Protein AF-U6RPT4-F1 (afdb_monomer_lite)

pLDDT: mean 74.42, std 10.12, range [52.78, 88.94]

Secondary structure (DSSP, 8-state):
-HHHHHHHHHHHHHHHHHHHHTT---HHHHHHHHHHHH-HHHHHHHHHHHHHHHHHHHHHHHHT---HHHHHHHHHHHHHTTSHHHHHHHHHHHTSHHHHHHHHHHHHHHHTSGGGHHHHHHHHHHHHHHHHSPPHHHHHHHTSHHHHHHHHH-HHHHHHH--

Foldseek 3Di:
DVLVVCLVVLLVVLVVVLVVLPPDPDPVSLVLLVCLLPDPVSLLVLLVVLLVSLVVSLVSVVVVDADPVLSVVSVVVSVLSVDVVSLVVLLVQCPPPVNVVVLLVVLVVLCVPPNNPSVSSSSVSSNSSSLSRFDVVSNVLCVDPVSVVVCVVCSVVCSVNRD

Structure (mmCIF, N/CA/C/O backbone):
data_AF-U6RPT4-F1
#
_entry.id   AF-U6RPT4-F1
#
loop_
_atom_site.group_PDB
_atom_site.id
_atom_site.type_symbol
_atom_site.label_atom_id
_atom_site.label_alt_id
_atom_site.label_comp_id
_atom_site.label_asym_id
_atom_site.label_entity_id
_atom_site.label_seq_id
_atom_site.pdbx_PDB_ins_code
_atom_site.Cartn_x
_atom_site.Cartn_y
_atom_site.Cartn_z
_atom_site.occupancy
_atom_site.B_iso_or_equiv
_atom_site.auth_seq_id
_atom_site.auth_comp_id
_atom_site.auth_asym_id
_atom_site.auth_atom_id
_atom_site.pdbx_PDB_model_num
ATOM 1 N N . MET A 1 1 ? 9.523 -7.976 -22.257 1.00 70.50 1 MET A N 1
ATOM 2 C CA . MET A 1 1 ? 8.327 -7.209 -22.676 1.00 70.50 1 MET A CA 1
ATOM 3 C C . MET A 1 1 ? 7.109 -7.546 -21.820 1.00 70.50 1 MET A C 1
ATOM 5 O O . MET A 1 1 ? 6.608 -6.649 -21.164 1.00 70.50 1 MET A O 1
ATOM 9 N N . ILE A 1 2 ? 6.687 -8.816 -21.733 1.00 84.69 2 ILE A N 1
ATOM 10 C CA . ILE A 1 2 ? 5.492 -9.223 -20.959 1.00 84.69 2 ILE A CA 1
ATOM 11 C C . ILE A 1 2 ? 5.574 -8.826 -19.469 1.00 84.69 2 ILE A C 1
ATOM 13 O O . ILE A 1 2 ? 4.660 -8.191 -18.956 1.00 84.69 2 ILE A O 1
ATOM 17 N N . TRP A 1 3 ? 6.688 -9.109 -18.783 1.00 82.94 3 TRP A N 1
ATOM 18 C CA . TRP A 1 3 ? 6.857 -8.765 -17.360 1.00 82.94 3 TRP A CA 1
ATOM 19 C C . TRP A 1 3 ? 6.800 -7.259 -17.073 1.00 82.94 3 TRP A C 1
ATOM 21 O O . TRP A 1 3 ? 6.181 -6.847 -16.096 1.00 82.94 3 TRP A O 1
ATOM 31 N N . SER A 1 4 ? 7.380 -6.430 -17.945 1.00 78.69 4 SER A N 1
ATOM 32 C CA . SER A 1 4 ? 7.366 -4.967 -17.802 1.00 78.69 4 SER A CA 1
ATOM 33 C C . SER A 1 4 ? 5.946 -4.405 -17.897 1.00 78.69 4 SER A C 1
ATOM 35 O O . SER A 1 4 ? 5.578 -3.528 -17.122 1.00 78.69 4 SER A O 1
ATOM 37 N N . ILE A 1 5 ? 5.129 -4.962 -18.797 1.00 85.88 5 ILE A N 1
ATOM 38 C CA . ILE A 1 5 ? 3.711 -4.606 -18.932 1.00 85.88 5 ILE A CA 1
ATOM 39 C C . ILE A 1 5 ? 2.941 -5.020 -17.669 1.00 85.88 5 ILE A C 1
ATOM 41 O O . ILE A 1 5 ? 2.189 -4.220 -17.118 1.00 85.88 5 ILE A O 1
ATOM 45 N N . ILE A 1 6 ? 3.175 -6.235 -17.161 1.00 87.00 6 ILE A N 1
ATOM 46 C CA . ILE A 1 6 ? 2.545 -6.725 -15.924 1.00 87.00 6 ILE A CA 1
ATOM 47 C C . ILE A 1 6 ? 2.917 -5.837 -14.725 1.00 87.00 6 ILE A C 1
ATOM 49 O O . ILE A 1 6 ? 2.039 -5.488 -13.938 1.00 87.00 6 ILE A O 1
ATOM 53 N N . SER A 1 7 ? 4.186 -5.430 -14.610 1.00 83.00 7 SER A N 1
ATOM 54 C CA . SER A 1 7 ? 4.678 -4.553 -13.536 1.00 83.00 7 SER A CA 1
ATOM 55 C C . SER A 1 7 ? 3.968 -3.197 -13.508 1.00 83.00 7 SER A C 1
ATOM 57 O O . SER A 1 7 ? 3.736 -2.652 -12.433 1.00 83.00 7 SER A O 1
ATOM 59 N N . LEU A 1 8 ? 3.568 -2.680 -14.675 1.00 83.06 8 LEU A N 1
ATOM 60 C CA . LEU A 1 8 ? 2.842 -1.416 -14.795 1.00 83.06 8 LEU A CA 1
ATOM 61 C C . LEU A 1 8 ? 1.334 -1.584 -14.544 1.00 83.06 8 LEU A C 1
ATOM 63 O O . LEU A 1 8 ? 0.721 -0.773 -13.855 1.00 83.06 8 LEU A O 1
ATOM 67 N N . ILE A 1 9 ? 0.730 -2.652 -15.071 1.00 87.94 9 ILE A N 1
ATOM 68 C CA . ILE A 1 9 ? -0.712 -2.912 -14.945 1.00 87.94 9 ILE A CA 1
ATOM 69 C C . ILE A 1 9 ? -1.094 -3.273 -13.504 1.00 87.94 9 ILE A C 1
ATOM 71 O O . ILE A 1 9 ? -2.122 -2.817 -13.004 1.00 87.94 9 ILE A O 1
ATOM 75 N N . TYR A 1 10 ? -0.275 -4.071 -12.819 1.00 87.44 10 TYR A N 1
ATOM 76 C CA . TYR A 1 10 ? -0.554 -4.550 -11.465 1.00 87.44 10 TYR A CA 1
ATOM 77 C C . TYR A 1 10 ? -0.873 -3.427 -10.451 1.00 87.44 10 TYR A C 1
ATOM 79 O O . TYR A 1 10 ? -1.952 -3.462 -9.850 1.00 87.44 10 TYR A O 1
ATOM 87 N N . PRO A 1 11 ? -0.026 -2.393 -10.270 1.00 85.56 11 PRO A N 1
ATOM 88 C CA . PRO A 1 11 ? -0.331 -1.300 -9.351 1.00 85.56 11 PRO A CA 1
ATOM 89 C C . PRO A 1 11 ? -1.519 -0.451 -9.811 1.00 85.56 11 PRO A C 1
ATOM 91 O O . PRO A 1 11 ? -2.271 0.025 -8.963 1.00 85.56 11 PRO A O 1
ATOM 94 N N . ILE A 1 12 ? -1.750 -0.306 -11.122 1.00 86.56 12 ILE A N 1
ATOM 95 C CA . ILE A 1 12 ? -2.922 0.407 -11.656 1.00 86.56 12 ILE A CA 1
ATOM 96 C C . ILE A 1 12 ? -4.212 -0.318 -11.262 1.00 86.56 12 ILE A C 1
ATOM 98 O O . ILE A 1 12 ? -5.168 0.332 -10.839 1.00 86.5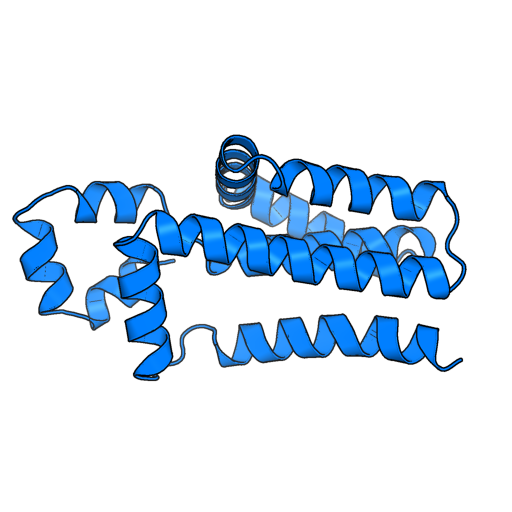6 12 ILE A O 1
ATOM 102 N N . ILE A 1 13 ? -4.243 -1.653 -11.339 1.00 88.19 13 ILE A N 1
ATOM 103 C CA . ILE A 1 13 ? -5.395 -2.452 -10.902 1.00 88.19 13 ILE A CA 1
ATOM 104 C C . ILE A 1 13 ? -5.633 -2.260 -9.402 1.00 88.19 13 ILE A C 1
ATOM 106 O O . ILE A 1 13 ? -6.770 -2.004 -9.008 1.00 88.19 13 ILE A O 1
ATOM 110 N N . ILE A 1 14 ? -4.584 -2.327 -8.574 1.00 85.94 14 ILE A N 1
ATOM 111 C CA . ILE A 1 14 ? -4.702 -2.133 -7.119 1.00 85.94 14 ILE A CA 1
ATOM 112 C C . ILE A 1 14 ? -5.230 -0.734 -6.797 1.00 85.94 14 ILE A C 1
ATOM 114 O O . ILE A 1 14 ? -6.179 -0.607 -6.026 1.00 85.94 14 ILE A O 1
ATOM 118 N N . LEU A 1 15 ? -4.660 0.310 -7.401 1.00 84.12 15 LEU A N 1
ATOM 119 C CA . LEU A 1 15 ? -5.078 1.694 -7.178 1.00 84.12 15 LEU A CA 1
ATOM 120 C C . LEU A 1 15 ? -6.503 1.941 -7.675 1.00 84.12 15 LEU A C 1
ATOM 122 O O . LEU A 1 15 ? -7.292 2.574 -6.982 1.00 84.12 15 LEU A O 1
ATOM 126 N N . THR A 1 16 ? -6.872 1.402 -8.837 1.00 82.56 16 THR A N 1
ATOM 127 C CA . THR A 1 16 ? -8.231 1.537 -9.381 1.00 82.56 16 THR A CA 1
ATOM 128 C C . THR A 1 16 ? -9.246 0.797 -8.516 1.00 82.56 16 THR A C 1
ATOM 130 O O . THR A 1 16 ? -10.321 1.328 -8.235 1.00 82.56 16 THR A O 1
ATOM 133 N N . ALA A 1 17 ? -8.914 -0.413 -8.058 1.00 83.19 17 ALA A N 1
ATOM 134 C CA . ALA A 1 17 ? -9.737 -1.162 -7.118 1.00 83.19 17 ALA A CA 1
ATOM 135 C C . ALA A 1 17 ? -9.893 -0.385 -5.808 1.00 83.19 17 ALA A C 1
ATOM 137 O O . ALA A 1 17 ? -11.015 -0.185 -5.355 1.00 83.19 17 ALA A O 1
ATOM 138 N N . ALA A 1 18 ? -8.798 0.138 -5.254 1.00 79.88 18 ALA A N 1
ATOM 139 C CA . ALA A 1 18 ? -8.815 0.975 -4.066 1.00 79.88 18 ALA A CA 1
ATOM 140 C C . ALA A 1 18 ? -9.670 2.235 -4.258 1.00 79.88 18 ALA A C 1
ATOM 142 O O . ALA A 1 18 ? -10.531 2.495 -3.433 1.00 79.88 18 ALA A O 1
ATOM 143 N N . MET A 1 19 ? -9.533 2.974 -5.361 1.00 78.38 19 MET A N 1
ATOM 144 C CA . MET A 1 19 ? -10.359 4.158 -5.633 1.00 78.38 19 MET A CA 1
ATOM 145 C C . MET A 1 19 ? -11.839 3.820 -5.820 1.00 78.38 19 MET A C 1
ATOM 147 O O . MET A 1 19 ? -12.696 4.538 -5.317 1.00 78.38 19 MET A O 1
ATOM 151 N N . ARG A 1 20 ? -12.170 2.706 -6.485 1.00 76.25 20 ARG A N 1
ATOM 152 C CA . ARG A 1 20 ? -13.563 2.231 -6.578 1.00 76.25 20 ARG A CA 1
ATOM 153 C C . ARG A 1 20 ? -14.120 1.788 -5.232 1.00 76.25 20 ARG A C 1
ATOM 155 O O . ARG A 1 20 ? -15.335 1.827 -5.031 1.00 76.25 20 ARG A O 1
ATOM 162 N N . CYS A 1 21 ? -13.248 1.312 -4.352 1.00 70.44 21 CYS A N 1
ATOM 163 C CA . CYS A 1 21 ? -13.603 0.925 -3.002 1.00 70.44 21 CYS A CA 1
ATOM 164 C C . CYS A 1 21 ? -13.708 2.135 -2.060 1.00 70.44 21 CYS A C 1
ATOM 166 O O . CYS A 1 21 ? -14.487 2.122 -1.109 1.00 70.44 21 CYS A O 1
ATOM 168 N N . TYR A 1 22 ? -12.960 3.198 -2.341 1.00 64.88 22 TYR A N 1
ATOM 169 C CA . TYR A 1 22 ? -12.895 4.397 -1.527 1.00 64.88 22 TYR A CA 1
ATOM 170 C C . TYR A 1 22 ? -14.243 5.124 -1.518 1.00 64.88 22 TYR A C 1
ATOM 172 O O . TYR A 1 22 ? -14.793 5.468 -2.563 1.00 64.88 22 TYR A O 1
ATOM 180 N N . LYS A 1 23 ? -14.783 5.343 -0.312 1.00 60.69 23 LYS A N 1
ATOM 181 C CA . LYS A 1 23 ? -16.026 6.094 -0.053 1.00 60.69 23 LYS A CA 1
ATOM 182 C C . LYS A 1 23 ? -17.286 5.564 -0.761 1.00 60.69 23 LYS A C 1
ATOM 184 O O . LYS A 1 23 ? -18.306 6.246 -0.804 1.00 60.69 23 LYS A O 1
ATOM 189 N N . LYS A 1 24 ? -17.256 4.340 -1.293 1.00 67.62 24 LYS A N 1
ATOM 190 C CA . LYS A 1 24 ? -18.428 3.732 -1.925 1.00 67.62 24 LYS A CA 1
ATOM 191 C C . LYS A 1 24 ? -19.415 3.249 -0.862 1.00 67.62 24 LYS A C 1
ATOM 193 O O . LYS A 1 24 ? -19.088 2.372 -0.066 1.00 67.62 24 LYS A O 1
ATOM 198 N N . ASP A 1 25 ? -20.662 3.715 -0.938 1.00 58.50 25 ASP A N 1
ATOM 199 C CA . ASP A 1 25 ? -21.787 3.314 -0.072 1.00 58.50 25 ASP A CA 1
ATOM 200 C C . ASP A 1 25 ? -22.297 1.870 -0.297 1.00 58.50 25 ASP A C 1
ATOM 202 O O . ASP A 1 25 ? -23.430 1.515 0.028 1.00 58.50 25 ASP A O 1
ATOM 206 N N . GLY A 1 26 ? -21.462 0.989 -0.850 1.00 65.31 26 GLY A N 1
ATOM 207 C CA . GLY A 1 26 ? -21.818 -0.405 -1.084 1.00 65.31 26 GLY A CA 1
ATOM 208 C C . GLY A 1 26 ? -21.960 -1.187 0.225 1.00 65.31 26 GLY A C 1
ATOM 209 O O . GLY A 1 26 ? -21.128 -1.074 1.127 1.00 65.31 26 GLY A O 1
ATOM 210 N N . ARG A 1 27 ? -22.971 -2.065 0.298 1.00 63.75 27 ARG A N 1
ATOM 211 C CA . ARG A 1 27 ? -23.237 -2.947 1.456 1.00 63.75 27 ARG A CA 1
ATOM 212 C C . ARG A 1 27 ? -22.005 -3.768 1.872 1.00 63.75 27 ARG A C 1
ATOM 214 O O . ARG A 1 27 ? -21.778 -3.967 3.061 1.00 63.75 27 ARG A O 1
ATOM 221 N N . LEU A 1 28 ? -21.192 -4.183 0.895 1.00 65.88 28 LEU A N 1
ATOM 222 C CA . LEU A 1 28 ? -19.941 -4.922 1.101 1.00 65.88 28 LEU A CA 1
ATOM 223 C C . LEU A 1 28 ? -18.847 -4.072 1.759 1.00 65.88 28 LEU A C 1
ATOM 225 O O . LEU A 1 28 ? -18.164 -4.566 2.649 1.00 65.88 28 LEU A O 1
ATOM 229 N N . MET A 1 29 ? -18.712 -2.796 1.379 1.00 70.12 29 MET A N 1
ATOM 230 C CA . MET A 1 29 ? -17.701 -1.899 1.950 1.00 70.12 29 MET A CA 1
ATOM 231 C C . MET A 1 29 ? -18.010 -1.579 3.409 1.00 70.12 29 MET A C 1
ATOM 233 O O . MET A 1 29 ? -17.143 -1.670 4.270 1.00 70.12 29 MET A O 1
ATOM 237 N N . LYS A 1 30 ? -19.283 -1.281 3.703 1.00 68.88 30 LYS A N 1
ATOM 238 C CA . LYS A 1 30 ? -19.748 -1.040 5.075 1.00 68.88 30 LYS A CA 1
ATOM 239 C C . LYS A 1 30 ? -19.553 -2.280 5.948 1.00 68.88 30 LYS A C 1
ATOM 241 O O . LYS A 1 30 ? -19.064 -2.166 7.067 1.00 68.88 30 LYS A O 1
ATOM 246 N N . ALA A 1 31 ? -19.870 -3.468 5.427 1.00 68.94 31 ALA A N 1
ATOM 247 C CA . ALA A 1 31 ? -19.605 -4.723 6.129 1.00 68.94 31 ALA A CA 1
ATOM 248 C C . ALA A 1 31 ? -18.101 -4.957 6.353 1.00 68.94 31 ALA A C 1
ATOM 250 O O . ALA A 1 31 ? -17.716 -5.415 7.427 1.00 68.94 31 ALA A O 1
ATOM 251 N N . PHE A 1 32 ? -17.259 -4.614 5.375 1.00 72.19 32 PHE A N 1
ATOM 252 C CA . PHE A 1 32 ? -15.806 -4.701 5.489 1.00 72.19 32 PHE A CA 1
ATOM 253 C C . PHE A 1 32 ? -15.265 -3.764 6.576 1.00 72.19 32 PHE A C 1
ATOM 255 O O . PHE A 1 32 ? -14.548 -4.234 7.452 1.00 72.19 32 PHE A O 1
ATOM 262 N N . TYR A 1 33 ? -15.671 -2.490 6.598 1.00 69.75 33 TYR A N 1
ATOM 263 C CA . TYR A 1 33 ? -15.238 -1.529 7.620 1.00 69.75 33 TYR A CA 1
ATOM 264 C C . TYR A 1 33 ? -15.663 -1.929 9.033 1.00 69.75 33 TYR A C 1
ATOM 266 O O . TYR A 1 33 ? -14.850 -1.879 9.951 1.00 69.75 33 TYR A O 1
ATOM 274 N N . VAL A 1 34 ? -16.909 -2.381 9.208 1.00 66.69 34 VAL A N 1
ATOM 275 C CA . VAL A 1 34 ? -17.405 -2.854 10.512 1.00 66.69 34 VAL A CA 1
ATOM 276 C C . VAL A 1 34 ? -16.634 -4.092 10.969 1.00 66.69 34 VAL A C 1
ATOM 278 O O . VAL A 1 34 ? -16.214 -4.176 12.120 1.00 66.69 34 VAL A O 1
ATOM 281 N N . ARG A 1 35 ? -16.405 -5.051 10.063 1.00 70.44 35 ARG A N 1
ATOM 282 C CA . ARG A 1 35 ? -15.682 -6.288 10.379 1.00 70.44 35 ARG A CA 1
ATOM 283 C C . ARG A 1 35 ? -14.207 -6.026 10.674 1.00 70.44 35 ARG A C 1
ATOM 285 O O . ARG A 1 35 ? -13.655 -6.676 11.557 1.00 70.44 35 ARG A O 1
ATOM 292 N N . MET A 1 36 ? -13.601 -5.069 9.973 1.00 71.31 36 MET A N 1
ATOM 293 C CA . MET A 1 36 ? -12.244 -4.605 10.232 1.00 71.31 36 MET A CA 1
ATOM 294 C C . MET A 1 36 ? -12.175 -3.951 11.613 1.00 71.31 36 MET A C 1
ATOM 296 O O . MET A 1 36 ? -11.399 -4.411 12.428 1.00 71.31 36 MET A O 1
ATOM 300 N N . ALA A 1 37 ? -13.069 -3.013 11.943 1.00 66.50 37 ALA A N 1
ATOM 301 C CA . ALA A 1 37 ? -13.092 -2.353 13.252 1.00 66.50 37 ALA A CA 1
ATOM 302 C C . ALA A 1 37 ? -13.335 -3.299 14.450 1.00 66.50 37 ALA A C 1
ATOM 304 O O . ALA A 1 37 ? -12.892 -2.990 15.554 1.00 66.50 37 ALA A O 1
ATOM 305 N N . TYR A 1 38 ? -14.033 -4.424 14.248 1.00 64.06 38 TYR A N 1
ATOM 306 C CA . TYR A 1 38 ? -14.453 -5.327 15.328 1.00 64.06 38 TYR A CA 1
ATOM 307 C C . TYR A 1 38 ? -13.517 -6.524 15.562 1.00 64.06 38 TYR A C 1
ATOM 309 O O . TYR A 1 38 ? -13.330 -6.936 16.704 1.00 64.06 38 TYR A O 1
ATOM 317 N N . HIS A 1 39 ? -12.928 -7.110 14.511 1.00 69.31 39 HIS A N 1
ATOM 318 C CA . HIS A 1 39 ? -12.130 -8.332 14.648 1.00 69.31 39 HIS A CA 1
ATOM 319 C C . HIS A 1 39 ? -10.628 -8.083 14.478 1.00 69.31 39 HIS A C 1
ATOM 321 O O . HIS A 1 39 ? -10.147 -7.829 13.374 1.00 69.31 39 HIS A O 1
ATOM 327 N N . ASP A 1 40 ? -9.852 -8.353 15.531 1.00 67.50 40 ASP A N 1
ATOM 328 C CA . ASP A 1 40 ? -8.382 -8.395 15.448 1.00 67.50 40 ASP A CA 1
ATOM 329 C C . ASP A 1 40 ? -7.867 -9.425 14.432 1.00 67.50 40 ASP A C 1
ATOM 331 O O . ASP A 1 40 ? -6.825 -9.238 13.801 1.00 67.50 40 ASP A O 1
ATOM 335 N N . VAL A 1 41 ? -8.624 -10.502 14.207 1.00 71.75 41 VAL A N 1
ATOM 336 C CA . VAL A 1 41 ? -8.320 -11.491 13.162 1.00 71.75 41 VAL A CA 1
ATOM 337 C C . VAL A 1 41 ? -8.451 -10.875 11.764 1.00 71.75 41 VAL A C 1
ATOM 339 O O . VAL A 1 41 ? -7.618 -11.144 10.900 1.00 71.75 41 VAL A O 1
ATOM 342 N N . ALA A 1 42 ? -9.440 -10.001 11.544 1.00 71.50 42 ALA A N 1
ATOM 343 C CA . ALA A 1 42 ? -9.615 -9.305 10.271 1.00 71.50 42 ALA A CA 1
ATOM 344 C C . ALA A 1 42 ? -8.488 -8.289 10.027 1.00 71.50 42 ALA A C 1
ATOM 346 O O . ALA A 1 42 ? -8.008 -8.177 8.900 1.00 71.50 42 ALA A O 1
ATOM 347 N N . HIS A 1 43 ? -7.996 -7.620 11.077 1.00 71.69 43 HIS A N 1
ATOM 348 C CA . HIS A 1 43 ? -6.809 -6.763 10.991 1.00 71.69 43 HIS A CA 1
ATOM 349 C C . HIS A 1 43 ? -5.571 -7.543 10.547 1.00 71.69 43 HIS A C 1
ATOM 351 O O . HIS A 1 43 ? -4.890 -7.144 9.602 1.00 71.69 43 HIS A O 1
ATOM 357 N N . ARG A 1 44 ? -5.294 -8.680 11.198 1.00 75.62 44 ARG A N 1
ATOM 358 C CA . ARG A 1 44 ? -4.160 -9.546 10.842 1.00 75.62 44 ARG A CA 1
ATOM 359 C C . ARG A 1 44 ? -4.273 -10.049 9.411 1.00 75.62 44 ARG A C 1
ATOM 361 O O . ARG A 1 44 ? -3.292 -9.990 8.676 1.00 75.62 44 ARG A O 1
ATOM 368 N N . PHE A 1 45 ? -5.466 -10.478 9.005 1.00 80.19 45 PHE A N 1
ATOM 369 C CA . PHE A 1 45 ? -5.729 -10.919 7.639 1.00 80.19 45 PHE A CA 1
ATOM 370 C C . PHE A 1 45 ? -5.501 -9.797 6.620 1.00 80.19 45 PHE A C 1
ATOM 372 O O . PHE A 1 45 ? -4.864 -10.027 5.598 1.00 80.19 45 PHE A O 1
ATOM 379 N N . TYR A 1 46 ? -5.949 -8.572 6.909 1.00 82.38 46 TYR A N 1
ATOM 380 C CA . TYR A 1 46 ? -5.737 -7.427 6.026 1.00 82.38 46 TYR A CA 1
ATOM 381 C C . TYR A 1 46 ? -4.254 -7.078 5.863 1.00 82.38 46 TYR A C 1
ATOM 383 O O . TYR A 1 46 ? -3.785 -6.914 4.740 1.00 82.38 46 TYR A O 1
ATOM 391 N N . VAL A 1 47 ? -3.496 -7.009 6.964 1.00 81.00 47 VAL A N 1
ATOM 392 C CA . VAL A 1 47 ? -2.044 -6.764 6.908 1.00 81.00 47 VAL A CA 1
ATOM 393 C C . VAL A 1 47 ? -1.349 -7.856 6.094 1.00 81.00 47 VAL A C 1
ATOM 395 O O . VAL A 1 47 ? -0.505 -7.549 5.254 1.00 81.00 47 VAL A O 1
ATOM 398 N N . LEU A 1 48 ? -1.745 -9.116 6.290 1.00 81.75 48 LEU A N 1
ATOM 399 C CA . LEU A 1 48 ? -1.206 -10.254 5.551 1.00 81.75 48 LEU A CA 1
ATOM 400 C C . LEU A 1 48 ? -1.569 -10.200 4.057 1.00 81.75 48 LEU A C 1
ATOM 402 O O . LEU A 1 48 ? -0.733 -10.514 3.216 1.00 81.75 48 LEU A O 1
ATOM 406 N N . ALA A 1 49 ? -2.777 -9.745 3.716 1.00 85.19 49 ALA A N 1
ATOM 407 C CA . ALA A 1 49 ? -3.208 -9.540 2.336 1.00 85.19 49 ALA A CA 1
ATOM 408 C C . ALA A 1 49 ? -2.414 -8.415 1.649 1.00 85.19 49 ALA A C 1
ATOM 410 O O . ALA A 1 49 ? -1.927 -8.607 0.538 1.00 85.19 49 ALA A O 1
ATOM 411 N N . VAL A 1 50 ? -2.212 -7.271 2.314 1.00 86.19 50 VAL A N 1
ATOM 412 C CA . VAL A 1 50 ? -1.369 -6.173 1.799 1.00 86.19 50 VAL A CA 1
ATOM 413 C C . VAL A 1 50 ? 0.075 -6.640 1.618 1.00 86.19 50 VAL A C 1
ATOM 415 O O . VAL A 1 50 ? 0.688 -6.367 0.588 1.00 86.19 50 VAL A O 1
ATOM 418 N N . MET A 1 51 ? 0.606 -7.393 2.582 1.00 85.81 51 MET A N 1
ATOM 419 C CA . MET A 1 51 ? 1.939 -7.986 2.492 1.00 85.81 51 MET A CA 1
ATOM 420 C C . MET A 1 51 ? 2.052 -8.947 1.304 1.00 85.81 51 MET A C 1
ATOM 422 O O . MET A 1 51 ? 3.016 -8.867 0.548 1.00 85.81 51 MET A O 1
ATOM 426 N N . MET A 1 52 ? 1.060 -9.818 1.100 1.00 86.56 52 MET A N 1
ATOM 427 C CA . MET A 1 52 ? 0.997 -10.705 -0.064 1.00 86.56 52 MET A CA 1
ATOM 428 C C . MET A 1 52 ? 0.985 -9.914 -1.375 1.00 86.56 52 MET A C 1
ATOM 430 O O . MET A 1 52 ? 1.749 -10.232 -2.283 1.00 86.56 52 MET A O 1
ATOM 434 N N . LEU A 1 53 ? 0.180 -8.850 -1.469 1.00 88.19 53 LEU A N 1
ATOM 435 C CA . LEU A 1 53 ? 0.135 -7.998 -2.660 1.00 88.19 53 LEU A CA 1
ATOM 436 C C . LEU A 1 53 ? 1.491 -7.337 -2.952 1.00 88.19 53 LEU A C 1
ATOM 438 O O . LEU A 1 53 ? 1.890 -7.257 -4.116 1.00 88.19 53 LEU A O 1
ATOM 442 N N . LEU A 1 54 ? 2.204 -6.890 -1.915 1.00 87.31 54 LEU A N 1
ATOM 443 C CA . LEU A 1 54 ? 3.552 -6.332 -2.039 1.00 87.31 54 LEU A CA 1
ATOM 444 C C . LEU A 1 54 ? 4.577 -7.394 -2.455 1.00 87.31 54 LEU A C 1
ATOM 446 O O . LEU A 1 54 ? 5.393 -7.138 -3.334 1.00 87.31 54 LEU A O 1
ATOM 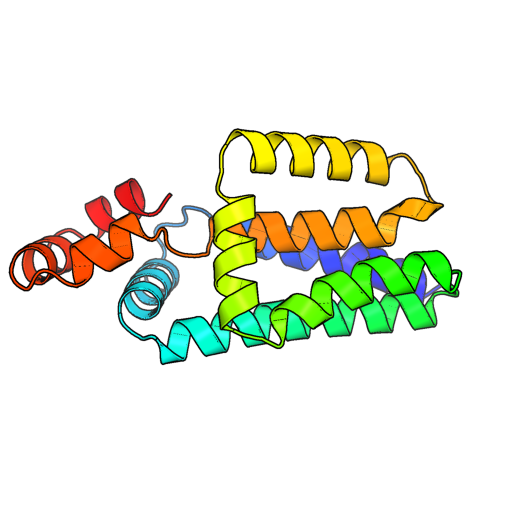450 N N . LEU A 1 55 ? 4.515 -8.599 -1.888 1.00 86.81 55 LEU A N 1
ATOM 451 C CA . LEU A 1 55 ? 5.400 -9.709 -2.258 1.00 86.81 55 LEU A CA 1
ATOM 452 C C . LEU A 1 55 ? 5.219 -10.121 -3.721 1.00 86.81 55 LEU A C 1
ATOM 454 O O . LEU A 1 55 ? 6.208 -10.316 -4.426 1.00 86.81 55 LEU A O 1
ATOM 458 N N . VAL A 1 56 ? 3.974 -10.199 -4.200 1.00 88.94 56 VAL A N 1
ATOM 459 C CA . VAL A 1 56 ? 3.678 -10.463 -5.617 1.00 88.94 56 VAL A CA 1
ATOM 460 C C . VAL A 1 56 ? 4.264 -9.362 -6.501 1.00 88.94 56 VAL A C 1
ATOM 462 O O . VAL A 1 56 ? 4.897 -9.664 -7.512 1.00 88.94 56 VAL A O 1
ATOM 465 N N . TYR A 1 57 ? 4.134 -8.094 -6.100 1.00 86.25 57 TYR A N 1
ATOM 466 C CA . TYR A 1 57 ? 4.749 -6.978 -6.820 1.00 86.25 57 TYR A CA 1
ATOM 467 C C . TYR A 1 57 ? 6.280 -7.089 -6.877 1.00 86.25 57 TYR A C 1
ATOM 469 O O . TYR A 1 57 ? 6.873 -6.971 -7.950 1.00 86.25 57 TYR A O 1
ATOM 477 N N . LEU A 1 58 ? 6.928 -7.380 -5.747 1.00 84.81 58 LEU A N 1
ATOM 478 C CA . LEU A 1 58 ? 8.377 -7.575 -5.679 1.00 84.81 58 LEU A CA 1
ATOM 479 C C . LEU A 1 58 ? 8.854 -8.765 -6.514 1.00 84.81 58 LEU A C 1
ATOM 481 O O . LEU A 1 58 ? 9.924 -8.712 -7.127 1.00 84.81 58 LEU A O 1
ATOM 485 N N . PHE A 1 59 ? 8.062 -9.832 -6.567 1.00 85.44 59 PHE A N 1
ATOM 486 C CA . PHE A 1 59 ? 8.346 -10.977 -7.417 1.00 85.44 59 PHE A CA 1
ATOM 487 C C . PHE A 1 59 ? 8.306 -10.587 -8.900 1.00 85.44 59 PHE A C 1
ATOM 489 O O . PHE A 1 59 ? 9.245 -10.888 -9.638 1.00 85.44 59 PHE A O 1
ATOM 496 N N . ILE A 1 60 ? 7.269 -9.856 -9.326 1.00 85.12 60 ILE A N 1
ATOM 497 C CA . ILE A 1 60 ? 7.148 -9.330 -10.695 1.00 85.12 60 ILE A CA 1
ATOM 498 C C . ILE A 1 60 ? 8.343 -8.422 -11.029 1.00 85.12 60 ILE A C 1
ATOM 500 O O . ILE A 1 60 ? 8.937 -8.567 -12.098 1.00 85.12 60 ILE A O 1
ATOM 504 N N . GLN A 1 61 ? 8.752 -7.548 -10.104 1.00 80.50 61 GLN A N 1
ATOM 505 C CA . GLN A 1 61 ? 9.917 -6.672 -10.277 1.00 80.50 61 GLN A CA 1
ATOM 506 C C . GLN A 1 61 ? 11.230 -7.454 -10.421 1.00 80.50 61 GLN A C 1
ATOM 508 O O . GLN A 1 61 ? 12.005 -7.189 -11.337 1.00 80.50 61 GLN A O 1
ATOM 513 N N . THR A 1 62 ? 11.451 -8.489 -9.605 1.00 82.00 62 THR A N 1
ATOM 514 C CA . THR A 1 62 ? 12.629 -9.369 -9.729 1.00 82.00 62 THR A CA 1
ATOM 515 C C . THR A 1 62 ? 12.712 -10.012 -11.123 1.00 82.00 62 THR A C 1
ATOM 517 O O . THR A 1 62 ? 13.796 -10.153 -11.690 1.00 82.00 62 THR A O 1
ATOM 520 N N . ARG A 1 63 ? 11.567 -10.367 -11.726 1.00 82.56 63 ARG A N 1
ATOM 521 C CA . ARG A 1 63 ? 11.506 -10.925 -13.091 1.00 82.56 63 ARG A CA 1
ATOM 522 C C . ARG A 1 63 ? 11.776 -9.895 -14.195 1.00 82.56 63 ARG A C 1
ATOM 524 O O . ARG A 1 63 ? 12.210 -10.286 -15.277 1.00 82.56 63 ARG A O 1
ATOM 531 N N . CYS A 1 64 ? 11.568 -8.605 -13.938 1.00 72.00 64 CYS A N 1
ATOM 532 C CA . CYS A 1 64 ? 11.804 -7.514 -14.891 1.00 72.00 64 CYS A CA 1
ATOM 533 C C . CYS A 1 64 ? 13.279 -7.120 -15.073 1.00 72.00 64 CYS A C 1
ATOM 535 O O . CYS A 1 64 ? 13.548 -6.262 -15.907 1.00 72.00 64 CYS A O 1
ATOM 537 N N . ARG A 1 65 ? 14.219 -7.772 -14.367 1.00 65.00 65 ARG A N 1
ATOM 538 C CA . ARG A 1 65 ? 15.642 -7.391 -14.256 1.00 65.00 65 ARG A CA 1
ATOM 539 C C . ARG A 1 65 ? 15.804 -6.003 -13.643 1.00 65.00 65 ARG A C 1
ATOM 541 O O . ARG A 1 65 ? 16.001 -5.011 -14.334 1.00 65.00 65 ARG A O 1
ATOM 548 N N . VAL A 1 66 ? 15.746 -5.974 -12.320 1.00 60.84 66 VAL A N 1
ATOM 549 C CA . VAL A 1 66 ? 15.967 -4.778 -11.512 1.00 60.84 66 VAL A CA 1
ATOM 550 C C . VAL A 1 66 ? 17.254 -4.962 -10.714 1.00 60.84 66 VAL A C 1
ATOM 552 O O . VAL A 1 66 ? 17.546 -6.062 -10.239 1.00 60.84 66 VAL A O 1
ATOM 555 N N . ASN A 1 67 ? 18.041 -3.891 -10.593 1.00 68.94 67 ASN A N 1
ATOM 556 C CA . ASN A 1 67 ? 19.253 -3.871 -9.781 1.00 68.94 67 ASN A CA 1
ATOM 557 C C . ASN A 1 67 ? 18.960 -4.344 -8.349 1.00 68.94 67 ASN A C 1
ATOM 559 O O . ASN A 1 67 ? 17.915 -4.038 -7.770 1.00 68.94 67 ASN A O 1
ATOM 563 N N . VAL A 1 68 ? 19.921 -5.051 -7.752 1.00 72.12 68 VAL A N 1
ATOM 564 C CA . VAL A 1 68 ? 19.810 -5.609 -6.393 1.00 72.12 68 VAL A CA 1
ATOM 565 C C . VAL A 1 68 ? 19.383 -4.528 -5.387 1.00 72.12 68 VAL A C 1
ATOM 567 O O . VAL A 1 68 ? 18.470 -4.738 -4.591 1.00 72.12 68 VAL A O 1
ATOM 570 N N . ILE A 1 69 ? 19.965 -3.331 -5.498 1.00 71.88 69 ILE A N 1
ATOM 571 C CA . ILE A 1 69 ? 19.711 -2.184 -4.611 1.00 71.88 69 ILE A CA 1
ATOM 572 C C . ILE A 1 69 ? 18.241 -1.740 -4.649 1.00 71.88 69 ILE A C 1
ATOM 574 O O . ILE A 1 69 ? 17.629 -1.519 -3.605 1.00 71.88 69 ILE A O 1
ATOM 578 N N . GLU A 1 70 ? 17.646 -1.664 -5.838 1.00 72.00 70 GLU A N 1
ATOM 579 C CA . GLU A 1 70 ? 16.275 -1.174 -6.019 1.00 72.00 70 GLU A CA 1
ATOM 580 C C . GLU A 1 70 ? 15.222 -2.165 -5.506 1.00 72.00 70 GLU A C 1
ATOM 582 O O . GLU A 1 70 ? 14.105 -1.769 -5.182 1.00 72.00 70 GLU A O 1
ATOM 587 N N . THR A 1 71 ? 15.580 -3.446 -5.382 1.00 73.69 71 THR A N 1
ATOM 588 C CA . THR A 1 71 ? 14.692 -4.493 -4.851 1.00 73.69 71 THR A CA 1
ATOM 589 C C . THR A 1 71 ? 14.809 -4.621 -3.329 1.00 73.69 71 THR A C 1
ATOM 591 O O . THR A 1 71 ? 13.817 -4.882 -2.648 1.00 73.69 71 THR A O 1
ATOM 594 N N . PHE A 1 72 ? 15.999 -4.385 -2.767 1.00 79.75 72 PHE A N 1
ATOM 595 C CA . PHE A 1 72 ? 16.258 -4.523 -1.331 1.00 79.75 72 PHE A CA 1
ATOM 596 C C . PHE A 1 72 ? 15.461 -3.529 -0.469 1.00 79.75 72 PHE A C 1
ATOM 598 O O . PHE A 1 72 ? 14.929 -3.910 0.577 1.00 79.75 72 PHE A O 1
ATOM 605 N N . LEU A 1 73 ? 15.325 -2.268 -0.896 1.00 79.06 73 LEU A N 1
ATOM 606 C CA . LEU A 1 73 ? 14.577 -1.255 -0.136 1.00 79.06 73 LEU A CA 1
ATOM 607 C C . LEU A 1 73 ? 13.069 -1.586 -0.035 1.00 79.06 73 LEU A C 1
ATOM 609 O O . LEU A 1 73 ? 12.548 -1.657 1.078 1.00 79.06 73 LEU A O 1
ATOM 613 N N . PRO A 1 74 ? 12.350 -1.867 -1.137 1.00 80.19 74 PRO A N 1
ATOM 614 C CA . PRO A 1 74 ? 10.970 -2.353 -1.081 1.00 80.19 74 PRO A CA 1
ATOM 615 C C . PRO A 1 74 ? 10.811 -3.656 -0.293 1.00 80.19 74 PRO A C 1
ATOM 617 O O . PRO A 1 74 ? 9.790 -3.854 0.368 1.00 80.19 74 PRO A O 1
ATOM 620 N N . LEU A 1 75 ? 11.810 -4.544 -0.348 1.00 83.69 75 LEU A N 1
ATOM 621 C CA . LEU A 1 75 ? 11.771 -5.847 0.319 1.00 83.69 75 LEU A CA 1
ATOM 622 C C . LEU A 1 75 ? 11.859 -5.697 1.826 1.00 83.69 75 LEU A C 1
ATOM 624 O O . LEU A 1 75 ? 11.046 -6.270 2.542 1.00 83.69 75 LEU A O 1
ATOM 628 N N . THR A 1 76 ? 12.804 -4.891 2.300 1.00 81.06 76 THR A N 1
ATOM 629 C CA . THR A 1 76 ? 12.931 -4.569 3.724 1.00 81.06 76 THR A CA 1
ATOM 630 C C . THR A 1 76 ? 11.672 -3.876 4.237 1.00 81.06 76 THR A C 1
ATOM 632 O O . THR A 1 76 ? 11.141 -4.280 5.270 1.00 81.06 76 THR A O 1
ATOM 635 N N . LEU A 1 77 ? 11.117 -2.923 3.480 1.00 77.94 77 LEU A N 1
ATOM 636 C CA . LEU A 1 77 ? 9.867 -2.246 3.835 1.00 77.94 77 LEU A CA 1
ATOM 637 C C . LEU A 1 77 ? 8.677 -3.220 3.903 1.00 77.94 77 LEU A C 1
ATOM 639 O O . LEU A 1 77 ? 7.879 -3.151 4.833 1.00 77.94 77 LEU A O 1
ATOM 643 N N . SER A 1 78 ? 8.587 -4.164 2.964 1.00 77.75 78 SER A N 1
ATOM 644 C CA . SER A 1 78 ? 7.554 -5.210 2.957 1.00 77.75 78 SER A CA 1
ATOM 645 C C . SER A 1 78 ? 7.755 -6.225 4.088 1.00 77.75 78 SER A C 1
ATOM 647 O O . SER A 1 78 ? 6.790 -6.661 4.710 1.00 77.75 78 SER A O 1
ATOM 649 N N . ALA A 1 79 ? 9.003 -6.565 4.418 1.00 80.31 79 ALA A N 1
ATOM 650 C CA . ALA A 1 79 ? 9.343 -7.478 5.505 1.00 80.31 79 ALA A CA 1
ATOM 651 C C . ALA A 1 79 ? 8.982 -6.905 6.884 1.00 80.31 79 ALA A C 1
ATOM 653 O O . ALA A 1 79 ? 8.604 -7.656 7.783 1.00 80.31 79 ALA A O 1
ATOM 654 N N . VAL A 1 80 ? 9.005 -5.578 7.053 1.00 78.44 80 VAL A N 1
ATOM 655 C CA . VAL A 1 80 ? 8.504 -4.918 8.272 1.00 78.44 80 VAL A CA 1
ATOM 656 C C . VAL A 1 80 ? 7.027 -5.262 8.528 1.00 78.44 80 VAL A C 1
ATOM 658 O O . VAL A 1 80 ? 6.627 -5.363 9.690 1.00 78.44 80 VAL A O 1
ATOM 661 N N . LEU A 1 81 ? 6.228 -5.529 7.483 1.00 73.56 81 LEU A N 1
ATOM 662 C CA . LEU A 1 81 ? 4.817 -5.913 7.627 1.00 73.56 81 LEU A CA 1
ATOM 663 C C . LEU A 1 81 ? 4.623 -7.349 8.139 1.00 73.56 81 LEU A C 1
ATOM 665 O O . LEU A 1 81 ? 3.558 -7.637 8.684 1.00 73.56 81 LEU A O 1
ATOM 669 N N . ILE A 1 82 ? 5.637 -8.223 8.046 1.00 72.00 82 ILE A N 1
ATOM 670 C CA . ILE A 1 82 ? 5.587 -9.599 8.585 1.00 72.00 82 ILE A CA 1
ATOM 671 C C . ILE A 1 82 ? 5.301 -9.564 10.088 1.00 72.00 82 ILE A C 1
ATOM 673 O O . ILE A 1 82 ? 4.563 -10.391 10.628 1.00 72.00 82 ILE A O 1
ATOM 677 N N . ARG A 1 83 ? 5.861 -8.574 10.790 1.00 73.31 83 ARG A N 1
ATOM 678 C CA . ARG A 1 83 ? 5.627 -8.407 12.219 1.00 73.31 83 ARG A CA 1
ATOM 679 C C . ARG A 1 83 ? 4.419 -7.508 12.428 1.00 73.31 83 ARG A C 1
ATOM 681 O O . ARG A 1 83 ? 4.523 -6.290 12.337 1.00 73.31 83 ARG A O 1
ATOM 688 N N . HIS A 1 84 ? 3.295 -8.101 12.821 1.00 66.19 84 HIS A N 1
ATOM 689 C CA . HIS A 1 84 ? 2.031 -7.384 13.028 1.00 66.19 84 HIS A CA 1
ATOM 690 C C . HIS A 1 84 ? 2.172 -6.111 13.887 1.00 66.19 84 HIS A C 1
ATOM 692 O O . HIS A 1 84 ? 1.649 -5.063 13.522 1.00 66.19 84 HIS A O 1
ATOM 698 N N . ARG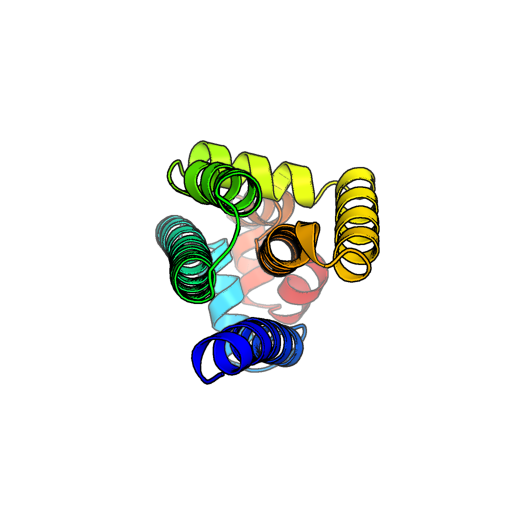 A 1 85 ? 2.961 -6.164 14.971 1.00 66.38 85 ARG A N 1
ATOM 699 C CA . ARG A 1 85 ? 3.224 -5.007 15.847 1.00 66.38 85 ARG A CA 1
ATOM 700 C C . ARG A 1 85 ? 3.953 -3.858 15.133 1.00 66.38 85 ARG A C 1
ATOM 702 O O . ARG A 1 85 ? 3.703 -2.697 15.440 1.00 66.38 85 ARG A O 1
ATOM 709 N N . LEU A 1 86 ? 4.849 -4.175 14.197 1.00 66.12 86 LEU A N 1
ATOM 710 C CA . LEU A 1 86 ? 5.538 -3.176 13.378 1.00 66.12 86 LEU A CA 1
ATOM 711 C C . LEU A 1 86 ? 4.643 -2.670 12.251 1.00 66.12 86 LEU A C 1
ATOM 713 O O . LEU A 1 86 ? 4.666 -1.478 11.979 1.00 66.12 86 LEU A O 1
ATOM 717 N N . ALA A 1 87 ? 3.811 -3.529 11.657 1.00 71.31 87 ALA A N 1
ATOM 718 C CA . ALA A 1 87 ? 2.819 -3.112 10.672 1.00 71.31 87 ALA A CA 1
ATOM 719 C C . ALA A 1 87 ? 1.853 -2.072 11.262 1.00 71.31 87 ALA A C 1
ATOM 721 O O . ALA A 1 87 ? 1.662 -1.013 10.673 1.00 71.31 87 ALA A O 1
ATOM 722 N N . GLU A 1 88 ? 1.314 -2.315 12.464 1.00 72.44 88 GLU A N 1
ATOM 723 C CA . GLU A 1 88 ? 0.467 -1.335 13.159 1.00 72.44 88 GLU A CA 1
ATOM 724 C C . GLU A 1 88 ? 1.194 -0.006 13.399 1.00 72.44 88 GLU A C 1
ATOM 726 O O . GLU A 1 88 ? 0.611 1.068 13.240 1.00 72.44 88 GLU A O 1
ATOM 731 N N . LEU A 1 89 ? 2.472 -0.071 13.780 1.00 68.75 89 LEU A N 1
ATOM 732 C CA . LEU A 1 89 ? 3.291 1.111 14.028 1.00 68.75 89 LEU A CA 1
ATOM 733 C C . LEU A 1 89 ? 3.596 1.868 12.731 1.00 68.75 89 LEU A C 1
ATOM 735 O O . LEU A 1 89 ? 3.536 3.095 12.724 1.00 68.75 89 LEU A O 1
ATOM 739 N N . LEU A 1 90 ? 3.850 1.152 11.635 1.00 75.31 90 LEU A N 1
ATOM 740 C CA . LEU A 1 90 ? 4.082 1.705 10.307 1.00 75.31 90 LEU A CA 1
ATOM 741 C C . LEU A 1 90 ? 2.825 2.397 9.778 1.00 75.31 90 LEU A C 1
ATOM 743 O O . LEU A 1 90 ? 2.901 3.561 9.397 1.00 75.31 90 LEU A O 1
ATOM 747 N N . PHE A 1 91 ? 1.659 1.744 9.828 1.00 77.50 91 PHE A N 1
ATOM 748 C CA . PHE A 1 91 ? 0.386 2.362 9.439 1.00 77.50 91 PHE A CA 1
ATOM 749 C C . PHE A 1 91 ? 0.063 3.580 10.306 1.00 77.50 91 PHE A C 1
ATOM 751 O O . PHE A 1 91 ? -0.359 4.617 9.796 1.00 77.50 91 PHE A O 1
ATOM 758 N N . HIS A 1 92 ? 0.331 3.503 11.612 1.00 73.00 92 HIS A N 1
ATOM 759 C CA . HIS A 1 92 ? 0.170 4.642 12.508 1.00 73.00 92 HIS A CA 1
ATOM 760 C C . HIS A 1 92 ? 1.111 5.801 12.154 1.00 73.00 92 HIS A C 1
ATOM 762 O O . HIS A 1 92 ? 0.702 6.961 12.184 1.00 73.00 92 HIS A O 1
ATOM 768 N N . PHE A 1 93 ? 2.361 5.498 11.805 1.00 73.56 93 PHE A N 1
ATOM 769 C CA . PHE A 1 93 ? 3.336 6.494 11.387 1.00 73.56 93 PHE A CA 1
ATOM 770 C C . PHE A 1 93 ? 2.923 7.140 10.061 1.00 73.56 93 PHE A C 1
ATOM 772 O O . PHE A 1 93 ? 2.895 8.365 9.977 1.00 73.56 93 PHE A O 1
ATOM 779 N N . LEU A 1 94 ? 2.497 6.339 9.079 1.00 77.06 94 LEU A N 1
ATOM 780 C CA . LEU A 1 94 ? 2.005 6.798 7.778 1.00 77.06 94 LEU A CA 1
ATOM 781 C C . LEU A 1 94 ? 0.728 7.634 7.879 1.00 77.06 94 LEU A C 1
ATOM 783 O O . LEU A 1 94 ? 0.537 8.510 7.042 1.00 77.06 94 LEU A O 1
ATOM 787 N N . LYS A 1 95 ? -0.122 7.410 8.890 1.00 75.62 95 LYS A N 1
ATOM 788 C CA . LYS A 1 95 ? -1.352 8.191 9.116 1.00 75.62 95 LYS A CA 1
ATOM 789 C C . LYS A 1 95 ? -1.090 9.562 9.764 1.00 75.62 95 LYS A C 1
ATOM 791 O O . LYS A 1 95 ? -1.979 10.411 9.791 1.00 75.62 95 LYS A O 1
ATOM 796 N N . LYS A 1 96 ? 0.124 9.839 10.267 1.00 80.06 96 LYS A N 1
ATOM 797 C CA . LYS A 1 96 ? 0.478 11.190 10.738 1.00 80.06 96 LYS A CA 1
ATOM 798 C C . LYS A 1 96 ? 0.514 12.146 9.548 1.00 80.06 96 LYS A C 1
ATOM 800 O O . LYS A 1 96 ? 1.352 11.978 8.672 1.00 80.06 96 LYS A O 1
ATOM 805 N N . ARG A 1 97 ? -0.287 13.218 9.582 1.00 73.81 97 ARG A N 1
ATOM 806 C CA . ARG A 1 97 ? -0.422 14.208 8.489 1.00 73.81 97 ARG A CA 1
ATOM 807 C C . ARG A 1 97 ? 0.911 14.629 7.852 1.00 73.81 97 ARG A C 1
ATOM 809 O O . ARG A 1 97 ? 1.035 14.608 6.635 1.00 73.81 97 ARG A O 1
ATOM 816 N N . LYS A 1 98 ? 1.924 14.963 8.662 1.00 78.50 98 LYS A N 1
ATOM 817 C CA . LYS A 1 98 ? 3.260 15.356 8.168 1.00 78.50 98 LYS A CA 1
ATOM 818 C C . LYS A 1 98 ? 3.967 14.225 7.40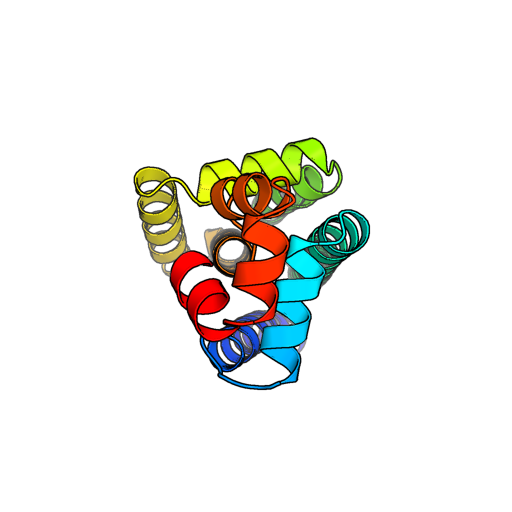7 1.00 78.50 98 LYS A C 1
ATOM 820 O O . LYS A 1 98 ? 4.580 14.474 6.378 1.00 78.50 98 LYS A O 1
ATOM 825 N N . VAL A 1 99 ? 3.852 12.991 7.898 1.00 80.00 99 VAL A N 1
ATOM 826 C CA . VAL A 1 99 ? 4.451 11.798 7.286 1.00 80.00 99 VAL A CA 1
ATOM 827 C C . VAL A 1 99 ? 3.693 11.400 6.027 1.00 80.00 99 VAL A C 1
ATOM 829 O O . VAL A 1 99 ? 4.329 11.096 5.030 1.00 80.00 99 VAL A O 1
ATOM 832 N N . THR A 1 100 ? 2.358 11.447 6.031 1.00 80.38 100 THR A N 1
ATOM 833 C CA . THR A 1 100 ? 1.547 11.166 4.837 1.00 80.38 100 THR A CA 1
ATOM 834 C C . THR A 1 100 ? 1.899 12.121 3.701 1.00 80.38 100 THR A C 1
ATOM 836 O O . THR A 1 100 ? 2.042 11.691 2.560 1.00 80.38 100 THR A O 1
ATOM 839 N N . ILE A 1 101 ? 2.063 13.414 4.006 1.00 80.25 101 ILE A N 1
ATOM 840 C CA . ILE A 1 101 ? 2.470 14.422 3.021 1.00 80.25 101 ILE A CA 1
ATOM 841 C C . ILE A 1 101 ? 3.885 14.118 2.522 1.00 80.25 101 ILE A C 1
ATOM 843 O O . ILE A 1 101 ? 4.069 13.991 1.318 1.00 80.25 101 ILE A O 1
ATOM 847 N N . ALA A 1 102 ? 4.848 13.911 3.427 1.00 83.50 102 ALA A N 1
ATOM 848 C CA . ALA A 1 102 ? 6.231 13.606 3.061 1.00 83.50 102 ALA A CA 1
ATOM 849 C C . ALA A 1 102 ? 6.359 12.324 2.215 1.00 83.50 102 ALA A C 1
ATOM 851 O O . ALA A 1 102 ? 7.087 12.291 1.225 1.00 83.50 102 ALA A O 1
ATOM 852 N N . ALA A 1 103 ? 5.624 11.270 2.572 1.00 84.19 103 ALA A N 1
ATOM 853 C CA . ALA A 1 103 ? 5.610 10.005 1.848 1.00 84.19 103 ALA A CA 1
ATOM 854 C C . ALA A 1 103 ? 4.953 10.143 0.468 1.00 84.19 103 ALA A C 1
ATOM 856 O O . ALA A 1 103 ? 5.461 9.571 -0.491 1.00 84.19 103 ALA A O 1
ATOM 857 N N . ASN A 1 104 ? 3.879 10.932 0.339 1.00 83.19 104 ASN A N 1
ATOM 858 C CA . ASN A 1 104 ? 3.282 11.240 -0.964 1.00 83.19 104 ASN A CA 1
ATOM 859 C C . ASN A 1 104 ? 4.228 12.064 -1.843 1.00 83.19 104 ASN A C 1
ATOM 861 O O . ASN A 1 104 ? 4.393 11.744 -3.016 1.00 83.19 104 ASN A O 1
ATOM 865 N N . THR A 1 105 ? 4.885 13.090 -1.292 1.00 84.88 105 THR A N 1
ATOM 866 C CA . THR A 1 105 ? 5.865 13.882 -2.052 1.00 84.88 105 THR A CA 1
ATOM 867 C C . THR A 1 105 ? 7.054 13.032 -2.485 1.00 84.88 105 THR A C 1
ATOM 869 O O . THR A 1 105 ? 7.506 13.151 -3.620 1.00 84.88 105 THR A O 1
ATOM 872 N N . LEU A 1 106 ? 7.521 12.128 -1.618 1.00 85.88 106 LEU A N 1
ATOM 873 C CA . LEU A 1 106 ? 8.604 11.202 -1.935 1.00 85.88 106 LEU A CA 1
ATOM 874 C C . LEU A 1 106 ? 8.185 10.200 -3.015 1.00 85.88 106 LEU A C 1
ATOM 876 O O . LEU A 1 106 ? 8.941 9.973 -3.952 1.00 85.88 106 LEU A O 1
ATOM 880 N N . ALA A 1 107 ? 6.978 9.634 -2.914 1.00 85.69 107 ALA A N 1
ATOM 881 C CA . ALA A 1 107 ? 6.439 8.736 -3.928 1.00 85.69 107 ALA A CA 1
ATOM 882 C C . ALA A 1 107 ? 6.316 9.446 -5.283 1.00 85.69 107 ALA A C 1
ATOM 884 O O . ALA A 1 107 ? 6.724 8.888 -6.296 1.00 85.69 107 ALA A O 1
ATOM 885 N N . LEU A 1 108 ? 5.834 10.692 -5.300 1.00 85.25 108 LEU A N 1
ATOM 886 C CA . LEU A 1 108 ? 5.718 11.481 -6.523 1.00 85.25 108 LEU A CA 1
ATOM 887 C C . LEU A 1 108 ? 7.091 11.763 -7.147 1.00 85.25 108 LEU A C 1
ATOM 889 O O . LEU A 1 108 ? 7.272 11.517 -8.334 1.00 85.25 108 LEU A O 1
ATOM 893 N N . ALA A 1 109 ? 8.075 12.195 -6.353 1.00 86.06 109 ALA A N 1
ATOM 894 C CA . ALA A 1 109 ? 9.444 12.413 -6.824 1.00 86.06 109 ALA A CA 1
ATOM 895 C C . ALA A 1 109 ? 10.090 11.119 -7.358 1.00 86.06 109 ALA A C 1
ATOM 897 O O . ALA A 1 109 ? 10.774 11.128 -8.382 1.00 86.06 109 ALA A O 1
ATOM 898 N N . ALA A 1 110 ? 9.828 9.989 -6.698 1.00 82.25 110 ALA A N 1
ATOM 899 C CA . ALA A 1 110 ? 10.345 8.684 -7.086 1.00 82.25 110 ALA A CA 1
ATOM 900 C C . ALA A 1 110 ? 9.715 8.141 -8.384 1.00 82.25 110 ALA A C 1
ATOM 902 O O . ALA A 1 110 ? 10.385 7.400 -9.094 1.00 82.25 110 ALA A O 1
ATOM 903 N N . ILE A 1 111 ? 8.485 8.534 -8.746 1.00 82.25 111 ILE A N 1
ATOM 904 C CA . ILE A 1 111 ? 7.878 8.181 -10.048 1.00 82.25 111 ILE A CA 1
ATOM 905 C C . ILE A 1 111 ? 8.663 8.799 -11.211 1.00 82.25 111 ILE A C 1
ATOM 907 O O . ILE A 1 111 ? 8.820 8.158 -12.248 1.00 82.25 111 ILE A O 1
ATOM 911 N N . PHE A 1 112 ? 9.185 10.017 -11.040 1.00 79.94 112 PHE A N 1
ATOM 912 C CA . PHE A 1 112 ? 9.991 10.686 -12.066 1.00 79.94 112 PHE A CA 1
ATOM 913 C C . PHE A 1 112 ? 11.394 10.084 -12.226 1.00 79.94 112 PHE A C 1
ATOM 915 O O . PHE A 1 112 ? 12.070 10.377 -13.209 1.00 79.94 112 PHE A O 1
ATOM 922 N N . THR A 1 113 ? 11.834 9.231 -11.293 1.00 80.44 113 THR A N 1
ATOM 923 C CA . THR A 1 113 ? 13.154 8.595 -11.338 1.00 80.44 113 THR A CA 1
ATOM 924 C C . THR A 1 113 ? 13.009 7.106 -11.676 1.00 80.44 113 THR A C 1
ATOM 926 O O . THR A 1 113 ? 12.541 6.345 -10.828 1.00 80.44 113 THR A O 1
ATOM 929 N N . PRO A 1 114 ? 13.451 6.636 -12.861 1.00 71.44 114 PRO A N 1
ATOM 930 C CA . PRO A 1 114 ? 13.270 5.243 -13.293 1.00 71.44 114 PRO A CA 1
ATOM 931 C C . PRO A 1 114 ? 13.794 4.215 -12.281 1.00 71.44 114 PRO A C 1
ATOM 933 O O . PRO A 1 114 ? 13.161 3.188 -12.051 1.00 71.44 114 PRO A O 1
ATOM 936 N N . HIS A 1 115 ? 14.902 4.549 -11.615 1.00 72.62 115 HIS A N 1
ATOM 937 C CA . HIS A 1 115 ? 15.571 3.725 -10.606 1.00 72.62 115 HIS A CA 1
ATOM 938 C C . HIS A 1 115 ? 14.847 3.647 -9.248 1.00 72.62 115 HIS A C 1
ATOM 940 O O . HIS A 1 115 ? 15.158 2.804 -8.415 1.00 72.62 115 HIS A O 1
ATOM 946 N N . LEU A 1 116 ? 13.884 4.534 -8.975 1.00 80.44 116 LEU A N 1
ATOM 947 C CA . LEU A 1 116 ? 13.106 4.516 -7.727 1.00 80.44 116 LEU A CA 1
ATOM 948 C C . LEU A 1 116 ? 11.641 4.132 -7.945 1.00 80.44 116 LEU A C 1
ATOM 950 O O . LEU A 1 116 ? 10.863 4.090 -6.988 1.00 80.44 116 LEU A O 1
ATOM 954 N N . TYR A 1 117 ? 11.267 3.766 -9.170 1.00 81.19 117 TYR A N 1
ATOM 955 C CA . TYR A 1 117 ? 9.913 3.339 -9.497 1.00 81.19 117 TYR A CA 1
ATOM 956 C C . TYR A 1 117 ? 9.387 2.188 -8.606 1.00 81.19 117 TYR A C 1
ATOM 958 O O . TYR A 1 117 ? 8.264 2.297 -8.098 1.00 81.19 117 TYR A O 1
ATOM 966 N N . PRO A 1 118 ? 10.163 1.120 -8.302 1.00 83.38 118 PRO A N 1
ATOM 967 C CA . PRO A 1 118 ? 9.708 0.058 -7.400 1.00 83.38 118 PRO A CA 1
ATOM 968 C C . PRO A 1 118 ? 9.342 0.576 -6.004 1.00 83.38 118 PRO A C 1
ATOM 970 O O . PRO A 1 118 ? 8.342 0.160 -5.410 1.00 83.38 118 PRO A O 1
ATOM 973 N N . MET A 1 119 ? 10.127 1.525 -5.497 1.00 84.19 119 MET A N 1
ATOM 974 C CA . MET A 1 119 ? 9.923 2.131 -4.187 1.00 84.19 119 MET A CA 1
ATOM 975 C C . MET A 1 119 ? 8.711 3.062 -4.179 1.00 84.19 119 MET A C 1
ATOM 977 O O . MET A 1 119 ? 7.908 3.003 -3.248 1.00 84.19 119 MET A O 1
ATOM 981 N N . ALA A 1 120 ? 8.527 3.850 -5.240 1.00 85.94 120 ALA A N 1
ATOM 982 C CA . ALA A 1 120 ? 7.368 4.720 -5.406 1.00 85.94 120 ALA A CA 1
ATOM 983 C C . ALA A 1 120 ? 6.050 3.937 -5.349 1.00 85.94 120 ALA A C 1
ATOM 985 O O . ALA A 1 120 ? 5.138 4.292 -4.604 1.00 85.94 120 ALA A O 1
ATOM 986 N N . VAL A 1 121 ? 5.974 2.827 -6.087 1.00 85.50 121 VAL A N 1
ATOM 987 C CA . VAL A 1 121 ? 4.784 1.967 -6.121 1.00 85.50 121 VAL A CA 1
ATOM 988 C C . VAL A 1 121 ? 4.531 1.309 -4.765 1.00 85.50 121 VAL A C 1
ATOM 990 O O . VAL A 1 121 ? 3.396 1.281 -4.295 1.00 85.50 121 VAL A O 1
ATOM 993 N N . THR A 1 122 ? 5.582 0.828 -4.100 1.00 86.88 122 THR A N 1
ATOM 994 C CA . THR A 1 122 ? 5.477 0.232 -2.758 1.00 86.88 122 THR A CA 1
ATOM 995 C C . THR A 1 122 ? 4.921 1.246 -1.753 1.00 86.88 122 THR A C 1
ATOM 997 O O . THR A 1 122 ? 3.999 0.931 -1.000 1.00 86.88 122 THR A O 1
ATOM 1000 N N . LEU A 1 123 ? 5.422 2.488 -1.782 1.00 85.38 123 LEU A N 1
ATOM 1001 C CA . LEU A 1 123 ? 4.914 3.585 -0.957 1.00 85.38 123 LEU A CA 1
ATOM 1002 C C . LEU A 1 123 ? 3.462 3.930 -1.295 1.00 85.38 123 LEU A C 1
ATOM 1004 O O . LEU A 1 123 ? 2.663 4.105 -0.379 1.00 85.38 123 LEU A O 1
ATOM 1008 N N . ALA A 1 124 ? 3.095 3.979 -2.576 1.00 86.38 124 ALA A N 1
ATOM 1009 C CA . ALA A 1 124 ? 1.724 4.252 -3.002 1.00 86.38 124 ALA A CA 1
ATOM 1010 C C . ALA A 1 124 ? 0.744 3.174 -2.509 1.00 86.38 124 ALA A C 1
ATOM 1012 O O . ALA A 1 124 ? -0.324 3.502 -1.985 1.00 86.38 124 ALA A O 1
ATOM 1013 N N . ILE A 1 125 ? 1.117 1.892 -2.605 1.00 86.06 125 ILE A N 1
ATOM 1014 C CA . ILE A 1 125 ? 0.320 0.773 -2.083 1.00 86.06 125 ILE A CA 1
ATOM 1015 C C . ILE A 1 125 ? 0.198 0.873 -0.559 1.00 86.06 125 ILE A C 1
ATOM 1017 O O . ILE A 1 125 ? -0.901 0.722 -0.031 1.00 86.06 125 ILE A O 1
ATOM 1021 N N . LEU A 1 126 ? 1.285 1.182 0.154 1.00 85.25 126 LEU A N 1
ATOM 1022 C CA . LEU A 1 126 ? 1.274 1.358 1.610 1.00 85.25 126 LEU A CA 1
ATOM 1023 C C . LEU A 1 126 ? 0.416 2.541 2.061 1.00 85.25 126 LEU A C 1
ATOM 1025 O O . LEU A 1 126 ? -0.346 2.405 3.014 1.00 85.25 126 LEU A O 1
ATOM 1029 N N . LEU A 1 127 ? 0.511 3.683 1.380 1.00 84.38 127 LEU A N 1
ATOM 1030 C CA . LEU A 1 127 ? -0.305 4.869 1.644 1.00 84.38 127 LEU A CA 1
ATOM 1031 C C . LEU A 1 127 ? -1.783 4.574 1.407 1.00 84.38 127 LEU A C 1
ATOM 1033 O O . LEU A 1 127 ? -2.618 4.879 2.254 1.00 84.38 127 LEU A O 1
ATOM 1037 N N . THR A 1 128 ? -2.092 3.906 0.298 1.00 83.19 128 THR A N 1
ATOM 1038 C CA . THR A 1 128 ? -3.448 3.447 -0.004 1.00 83.19 128 THR A CA 1
ATOM 1039 C C . THR A 1 128 ? -3.941 2.505 1.089 1.00 83.19 128 THR A C 1
ATOM 1041 O O . THR A 1 128 ? -5.006 2.717 1.661 1.00 83.19 128 THR A O 1
ATOM 1044 N N . ALA A 1 129 ? -3.136 1.512 1.464 1.00 84.25 129 ALA A N 1
ATOM 1045 C CA . ALA A 1 129 ? -3.479 0.572 2.519 1.00 84.25 129 ALA A CA 1
ATOM 1046 C C . ALA A 1 129 ? -3.673 1.257 3.883 1.00 84.25 129 ALA A C 1
ATOM 1048 O O . ALA A 1 129 ? -4.556 0.844 4.634 1.00 84.25 129 ALA A O 1
ATOM 1049 N N . ALA A 1 130 ? -2.903 2.310 4.180 1.00 81.75 130 ALA A N 1
ATOM 1050 C CA . ALA A 1 130 ? -3.019 3.116 5.394 1.00 81.75 130 ALA A CA 1
ATOM 1051 C C . ALA A 1 130 ? -4.320 3.931 5.449 1.00 81.75 130 ALA A C 1
ATOM 1053 O O . ALA A 1 130 ? -4.850 4.136 6.538 1.00 81.75 130 ALA A O 1
ATOM 1054 N N . ILE A 1 131 ? -4.855 4.363 4.299 1.00 77.38 131 ILE A N 1
ATOM 1055 C CA . ILE A 1 131 ? -6.154 5.051 4.214 1.00 77.38 131 ILE A CA 1
ATOM 1056 C C . ILE A 1 131 ? -7.298 4.102 4.595 1.00 77.38 131 ILE A C 1
ATOM 1058 O O . ILE A 1 131 ? -8.223 4.505 5.295 1.00 77.38 131 ILE A O 1
ATOM 1062 N N . PHE A 1 132 ? -7.232 2.839 4.167 1.00 73.19 132 PHE A N 1
ATOM 1063 C CA . PHE A 1 132 ? -8.235 1.821 4.510 1.00 73.19 132 PHE A CA 1
ATOM 1064 C C . PHE A 1 132 ? -8.046 1.223 5.914 1.00 73.19 132 PHE A C 1
ATOM 1066 O O . PHE A 1 132 ? -8.977 0.617 6.453 1.00 73.19 132 PHE A O 1
ATOM 1073 N N . TYR A 1 133 ? -6.869 1.395 6.521 1.00 73.44 133 TYR A N 1
ATOM 1074 C CA . TYR A 1 133 ? -6.587 0.901 7.864 1.00 73.44 133 TYR A CA 1
ATOM 1075 C C . TYR A 1 133 ? -7.294 1.762 8.934 1.00 73.44 133 TYR A C 1
ATOM 1077 O O . TYR A 1 133 ? -7.153 2.991 8.926 1.00 73.44 133 TYR A O 1
ATOM 1085 N N . PRO A 1 134 ? -8.037 1.158 9.883 1.00 67.12 134 PRO A N 1
ATOM 1086 C CA . PRO A 1 134 ? -8.797 1.908 10.874 1.00 67.12 134 PRO A CA 1
ATOM 1087 C C . PRO A 1 134 ? -7.879 2.686 11.824 1.00 67.12 134 PRO A C 1
ATOM 1089 O O . PRO A 1 134 ? -6.830 2.221 12.275 1.00 67.12 134 PRO A O 1
ATOM 1092 N N . SER A 1 135 ? -8.300 3.907 12.153 1.00 63.44 135 SER A N 1
ATOM 1093 C CA . SER A 1 135 ? -7.654 4.760 13.152 1.00 63.44 135 SER A CA 1
ATOM 1094 C C . SER A 1 135 ? -7.720 4.143 14.558 1.00 63.44 135 SER A C 1
ATOM 1096 O O . SER A 1 135 ? -8.736 3.562 14.943 1.00 63.44 135 SER A O 1
ATOM 1098 N N . LYS A 1 136 ? -6.687 4.372 15.390 1.00 63.94 136 LYS A N 1
ATOM 1099 C CA . LYS A 1 136 ? -6.725 4.056 16.836 1.00 63.94 136 LYS A CA 1
ATOM 1100 C C . LYS A 1 136 ? -7.920 4.707 17.546 1.00 63.94 136 LYS A C 1
ATOM 1102 O O . LYS A 1 136 ? -8.395 4.169 18.537 1.00 63.94 136 LYS A O 1
ATOM 1107 N N . HIS A 1 137 ? -8.405 5.840 17.036 1.00 61.91 137 HIS A N 1
ATOM 1108 C CA . HIS A 1 137 ? -9.563 6.538 17.588 1.00 61.91 137 HIS A CA 1
ATOM 1109 C C . HIS A 1 137 ? -10.834 5.681 17.511 1.00 61.91 137 HIS A C 1
ATOM 1111 O O . HIS A 1 137 ? -11.475 5.456 18.532 1.00 61.91 137 HIS A O 1
ATOM 1117 N N . ILE A 1 138 ? -11.126 5.108 16.339 1.00 62.91 138 ILE A N 1
ATOM 1118 C CA . ILE A 1 138 ? -12.275 4.210 16.125 1.00 62.91 138 ILE A CA 1
ATOM 1119 C C . ILE A 1 138 ? -12.132 2.961 16.989 1.00 62.91 138 ILE A C 1
ATOM 1121 O O . ILE A 1 138 ? -13.097 2.507 17.589 1.00 62.91 138 ILE A O 1
ATOM 1125 N N . ARG A 1 139 ? -10.908 2.433 17.107 1.00 64.00 139 ARG A N 1
ATOM 1126 C CA . ARG A 1 139 ? -10.633 1.261 17.943 1.00 64.00 139 ARG A CA 1
ATOM 1127 C C . ARG A 1 139 ? -10.958 1.517 19.419 1.00 64.00 139 ARG A C 1
ATOM 1129 O O . ARG A 1 139 ? -11.542 0.660 20.071 1.00 64.00 139 ARG A O 1
ATOM 1136 N N . ASN A 1 140 ? -10.626 2.704 19.926 1.00 61.91 140 ASN A N 1
ATOM 1137 C CA . ASN A 1 140 ? -10.939 3.101 21.299 1.00 61.91 140 ASN A CA 1
ATOM 1138 C C . ASN A 1 140 ? -12.433 3.420 21.489 1.00 61.91 140 ASN A C 1
ATOM 1140 O O . ASN A 1 140 ? -12.981 3.136 22.548 1.00 61.91 140 ASN A O 1
ATOM 1144 N N . LEU A 1 141 ? -13.097 3.966 20.464 1.00 63.34 141 LEU A N 1
ATOM 1145 C CA . LEU A 1 141 ? -14.545 4.202 20.449 1.00 63.34 141 LEU A CA 1
ATOM 1146 C C . LEU A 1 141 ? -15.341 2.890 20.493 1.00 63.34 141 LEU A C 1
ATOM 1148 O O . LEU A 1 141 ? -16.284 2.770 21.268 1.00 63.34 141 LEU A O 1
ATOM 1152 N N . VAL A 1 142 ? -14.938 1.883 19.713 1.00 60.81 142 VAL A N 1
ATOM 1153 C CA . VAL A 1 142 ? -15.603 0.568 19.656 1.00 60.81 142 VAL A CA 1
ATOM 1154 C C . VAL A 1 142 ? -15.368 -0.257 20.931 1.00 60.81 142 VAL A C 1
ATOM 1156 O O . VAL A 1 142 ? -16.190 -1.106 21.265 1.00 60.81 142 VAL A O 1
ATOM 1159 N N . ALA A 1 143 ? -14.301 0.020 21.689 1.00 60.62 143 ALA A N 1
ATOM 1160 C CA . ALA A 1 143 ? -14.052 -0.609 22.989 1.00 60.62 143 ALA A CA 1
ATOM 1161 C C . ALA A 1 143 ? -15.055 -0.175 24.083 1.00 60.62 143 ALA A C 1
ATOM 1163 O O . ALA A 1 143 ? -15.183 -0.855 25.101 1.00 60.62 143 ALA A O 1
ATOM 1164 N N . GLY A 1 144 ? -15.783 0.933 23.886 1.00 65.44 144 GLY A N 1
ATOM 1165 C CA . GLY A 1 144 ? -16.844 1.382 24.787 1.00 65.44 144 GLY A CA 1
ATOM 1166 C C . GLY A 1 144 ? -18.180 0.665 24.512 1.00 65.44 144 GLY A C 1
ATOM 1167 O O . GLY A 1 144 ? -18.720 0.802 23.412 1.00 65.44 144 GLY A O 1
ATOM 1168 N N . PRO A 1 145 ? -18.795 -0.032 25.490 1.00 58.41 145 PRO A N 1
ATOM 1169 C CA . PRO A 1 145 ? -20.017 -0.821 25.269 1.00 58.41 145 PRO A CA 1
ATOM 1170 C C . PRO A 1 145 ? -21.252 0.010 24.860 1.00 58.41 145 PRO A C 1
ATOM 1172 O O . PRO A 1 145 ? -22.191 -0.532 24.277 1.00 58.41 145 PRO A O 1
ATOM 1175 N N . GLN A 1 146 ? -21.259 1.321 25.128 1.00 56.91 146 GLN A N 1
ATOM 1176 C CA . GLN A 1 146 ? -22.361 2.233 24.782 1.00 56.91 146 GLN A CA 1
ATOM 1177 C C . GLN A 1 146 ? -22.207 2.851 23.378 1.00 56.91 146 GLN A C 1
ATOM 1179 O O . GLN A 1 146 ? -23.173 2.878 22.615 1.00 56.91 146 GLN A O 1
ATOM 1184 N N . ALA A 1 147 ? -20.989 3.244 22.987 1.00 56.09 147 ALA A N 1
ATOM 1185 C CA . ALA A 1 147 ? -20.683 3.722 21.633 1.00 56.09 147 ALA A CA 1
ATOM 1186 C C . ALA A 1 147 ? -20.846 2.609 20.576 1.00 56.09 147 ALA A C 1
ATOM 1188 O O . ALA A 1 147 ? -21.246 2.875 19.445 1.00 56.09 147 ALA A O 1
ATOM 1189 N N . PHE A 1 148 ? -20.633 1.348 20.973 1.00 55.91 148 PHE A N 1
ATOM 1190 C CA . PHE A 1 148 ? -20.880 0.156 20.158 1.00 55.91 148 PHE A CA 1
ATOM 1191 C C . PHE A 1 148 ? -22.317 0.068 19.619 1.00 55.91 148 PHE A C 1
ATOM 1193 O O . PHE A 1 148 ? -22.513 -0.215 18.437 1.00 55.91 148 PHE A O 1
ATOM 1200 N N . ARG A 1 149 ? -23.333 0.324 20.460 1.00 54.84 149 ARG A N 1
ATOM 1201 C CA . ARG A 1 149 ? -24.736 0.292 20.012 1.00 54.84 149 ARG A CA 1
ATOM 1202 C C . ARG A 1 149 ? -25.036 1.452 19.070 1.00 54.84 149 ARG A C 1
ATOM 1204 O O . ARG A 1 149 ? -25.672 1.233 18.047 1.00 54.84 149 ARG A O 1
ATOM 1211 N N . MET A 1 150 ? -24.528 2.643 19.373 1.00 54.34 150 MET A N 1
ATOM 12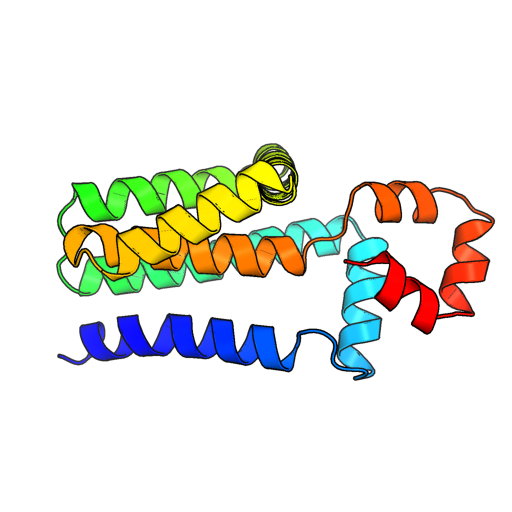12 C CA . MET A 1 150 ? -24.765 3.850 18.577 1.00 54.34 150 MET A CA 1
ATOM 1213 C C . MET A 1 150 ? -24.176 3.732 17.157 1.00 54.34 150 MET A C 1
ATOM 1215 O O . MET A 1 150 ? -24.892 3.945 16.182 1.00 54.34 150 MET A O 1
ATOM 1219 N N . LEU A 1 151 ? -22.943 3.221 17.024 1.00 57.38 151 LEU A N 1
ATOM 1220 C CA . LEU A 1 151 ? -22.299 2.941 15.728 1.00 57.38 151 LEU A CA 1
ATOM 1221 C C . LEU A 1 151 ? -23.006 1.824 14.932 1.00 57.38 151 LEU A C 1
ATOM 1223 O O . LEU A 1 151 ? -22.982 1.825 13.702 1.00 57.38 151 LEU A O 1
ATOM 1227 N N . MET A 1 152 ? -23.645 0.854 15.601 1.00 56.41 152 MET A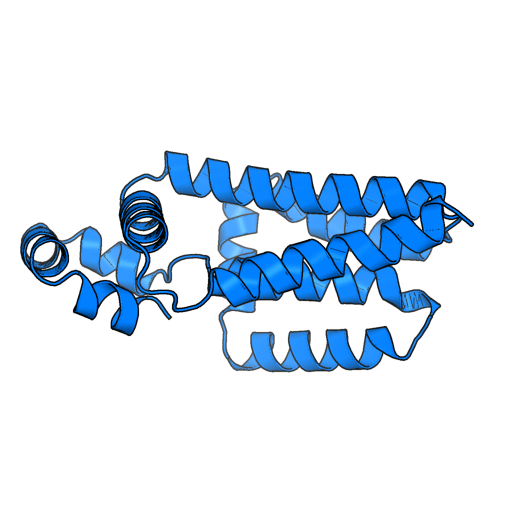 N 1
ATOM 1228 C CA . MET A 1 152 ? -24.381 -0.213 14.907 1.00 56.41 152 MET A CA 1
ATOM 1229 C C . MET A 1 152 ? -25.686 0.293 14.268 1.00 56.41 152 MET A C 1
ATOM 1231 O O . MET A 1 152 ? -26.077 -0.213 13.210 1.00 56.41 152 MET A O 1
ATOM 1235 N N . PHE A 1 153 ? -26.334 1.283 14.896 1.00 55.31 153 PHE A N 1
ATOM 1236 C CA . PHE A 1 153 ? -27.549 1.929 14.393 1.00 55.31 153 PHE A CA 1
ATOM 1237 C C . PHE A 1 153 ? -27.246 2.979 13.319 1.00 55.31 153 PHE A C 1
ATOM 1239 O O . PHE A 1 153 ? -27.958 3.019 12.315 1.00 55.31 153 PHE A O 1
ATOM 1246 N N . ASP A 1 154 ? -26.159 3.744 13.459 1.00 58.91 154 ASP A N 1
ATOM 1247 C CA . ASP A 1 154 ? -25.767 4.766 12.487 1.00 58.91 154 ASP A CA 1
ATOM 1248 C C . ASP A 1 154 ? -24.511 4.374 11.685 1.00 58.91 154 ASP A C 1
ATOM 1250 O O . ASP A 1 154 ? -23.377 4.803 11.915 1.00 58.91 154 ASP A O 1
ATOM 1254 N N . LYS A 1 155 ? -24.728 3.528 10.671 1.00 56.69 155 LYS A N 1
ATOM 1255 C CA . LYS A 1 155 ? -23.680 3.118 9.717 1.00 56.69 155 LYS A CA 1
ATOM 1256 C C . LYS A 1 155 ? -23.091 4.288 8.921 1.00 56.69 155 LYS A C 1
ATOM 1258 O O . LYS A 1 155 ? -22.065 4.083 8.274 1.00 56.69 155 LYS A O 1
ATOM 1263 N N . PHE A 1 156 ? -23.739 5.456 8.901 1.00 54.50 156 PHE A N 1
ATOM 1264 C CA . PHE A 1 156 ? -23.251 6.640 8.197 1.00 54.50 156 PHE A CA 1
ATOM 1265 C C . PHE A 1 156 ? -22.162 7.349 9.013 1.00 54.50 156 PHE A C 1
ATOM 1267 O O . PHE A 1 156 ? -21.120 7.711 8.454 1.00 54.50 156 PHE A O 1
ATOM 1274 N N . GLU A 1 157 ? -22.340 7.413 10.336 1.00 56.12 157 GLU A N 1
ATOM 1275 C CA . GLU A 1 157 ? -21.384 7.979 11.297 1.00 56.12 157 GLU A CA 1
ATOM 1276 C C . GLU A 1 157 ? -20.044 7.227 11.309 1.00 56.12 157 GLU A C 1
ATOM 1278 O O . GLU A 1 157 ? -18.982 7.854 11.332 1.00 56.12 157 GLU A O 1
ATOM 1283 N N . ILE A 1 158 ? -20.068 5.889 11.182 1.00 56.91 158 ILE A N 1
ATOM 1284 C CA . ILE A 1 158 ? -18.840 5.082 11.053 1.00 56.91 158 ILE A CA 1
ATOM 1285 C C . ILE A 1 158 ? -18.017 5.574 9.864 1.00 56.91 158 ILE A C 1
ATOM 1287 O O . ILE A 1 158 ? -16.832 5.825 10.022 1.00 56.91 158 ILE A O 1
ATOM 1291 N N . THR A 1 159 ? -18.620 5.728 8.681 1.00 57.25 159 THR A N 1
ATOM 1292 C CA . THR A 1 159 ? -17.914 6.164 7.463 1.00 57.25 159 THR A CA 1
ATOM 1293 C C . THR A 1 159 ? -17.366 7.586 7.551 1.00 57.25 159 THR A C 1
ATOM 1295 O O . THR A 1 159 ? -16.338 7.853 6.933 1.00 57.25 159 THR A O 1
ATOM 1298 N N . GLN A 1 160 ? -18.011 8.486 8.304 1.00 58.94 160 GLN A N 1
ATOM 1299 C CA . GLN A 1 160 ? -17.498 9.841 8.529 1.00 58.94 160 GLN A CA 1
ATOM 1300 C C . GLN A 1 160 ? -16.326 9.866 9.513 1.00 58.94 160 GLN A C 1
ATOM 1302 O O . GLN A 1 160 ? -15.337 10.540 9.243 1.00 58.94 160 GLN A O 1
ATOM 1307 N N . ASN A 1 161 ? -16.395 9.091 10.599 1.00 55.28 161 ASN A N 1
ATOM 1308 C CA . ASN A 1 161 ? -15.316 8.988 11.587 1.00 55.28 161 ASN A CA 1
ATOM 1309 C C . ASN A 1 161 ? -14.225 7.966 11.213 1.00 55.28 161 ASN A C 1
ATOM 1311 O O . ASN A 1 161 ? -13.250 7.807 11.952 1.00 55.28 161 ASN A O 1
ATOM 1315 N N . TYR A 1 162 ? -14.377 7.249 10.089 1.00 55.19 162 TYR A N 1
ATOM 1316 C CA . TYR A 1 162 ? -13.422 6.217 9.676 1.00 55.19 162 TYR A CA 1
ATOM 1317 C C . TYR A 1 162 ? -12.086 6.798 9.183 1.00 55.19 162 TYR A C 1
ATOM 1319 O O . TYR A 1 162 ? -11.018 6.205 9.390 1.00 55.19 162 TYR A O 1
ATOM 1327 N N . TYR A 1 163 ? -12.159 7.946 8.508 1.00 52.78 163 TYR A N 1
ATOM 1328 C CA . TYR A 1 163 ? -11.048 8.544 7.773 1.00 52.78 163 TYR A CA 1
ATOM 1329 C C . TYR A 1 163 ? -10.199 9.461 8.651 1.00 52.78 163 TYR A C 1
ATOM 1331 O O . TYR A 1 163 ? -10.723 10.474 9.152 1.00 52.78 163 TYR A O 1
#

Sequence (163 aa):
MIWSIISLIYPIIILTAAMRCYKKDGRLMKAFYVRMAYHDVAHRFYVLAVMMLLLVYLFIQTRCRVNVIETFLPLTLSAVLIRHRLAELLFHFLKKRKVTIAANTLALAAIFTPHLYPMAVTLAILLTAAIFYPSKHIRNLVAGPQAFRMLMFDKFEITQNYY

Radius of gyration: 17.1 Å; chains: 1; bounding box: 47×27×48 Å